Protein AF-A0A2C6LLH2-F1 (afdb_monomer_lite)

Organism: NCBI:txid1383067

Radius of gyration: 26.91 Å; chains: 1; bounding box: 59×20×76 Å

Structure (mmCIF, N/CA/C/O backbone):
data_AF-A0A2C6LLH2-F1
#
_entry.id   AF-A0A2C6LLH2-F1
#
loop_
_atom_site.group_PDB
_atom_site.id
_atom_site.type_symbol
_atom_site.label_atom_id
_atom_site.label_alt_id
_atom_site.label_comp_id
_atom_site.label_asym_id
_atom_site.label_entity_id
_atom_site.label_seq_id
_atom_site.pdbx_PDB_ins_code
_atom_site.Cartn_x
_atom_site.Cartn_y
_atom_site.Cartn_z
_atom_site.occupancy
_atom_site.B_iso_or_equiv
_atom_site.auth_seq_id
_atom_site.auth_comp_id
_atom_site.auth_asym_id
_atom_site.auth_atom_id
_atom_site.pdbx_PDB_model_num
ATOM 1 N N . MET A 1 1 ? 4.821 6.118 -1.926 1.00 81.25 1 MET A N 1
ATOM 2 C CA . MET A 1 1 ? 6.108 6.776 -2.250 1.00 81.25 1 MET A CA 1
ATOM 3 C C . MET A 1 1 ? 7.143 5.748 -2.694 1.00 81.25 1 MET A C 1
ATOM 5 O O . MET A 1 1 ? 7.519 5.775 -3.854 1.00 81.25 1 MET A O 1
ATOM 9 N N . THR A 1 2 ? 7.495 4.774 -1.849 1.00 89.88 2 THR A N 1
ATOM 10 C CA . THR A 1 2 ? 8.511 3.740 -2.135 1.00 89.88 2 THR A CA 1
ATOM 11 C C . THR A 1 2 ? 8.224 2.902 -3.383 1.00 89.88 2 THR A C 1
ATOM 13 O O . THR A 1 2 ? 9.113 2.727 -4.209 1.00 89.88 2 THR A O 1
ATOM 16 N N . THR A 1 3 ? 6.977 2.448 -3.575 1.00 90.44 3 THR A N 1
ATOM 17 C CA . THR A 1 3 ? 6.591 1.646 -4.750 1.00 90.44 3 THR A CA 1
ATOM 18 C C . THR A 1 3 ? 6.869 2.372 -6.066 1.00 90.44 3 THR A C 1
ATOM 20 O O . THR A 1 3 ? 7.446 1.786 -6.973 1.00 90.44 3 THR A O 1
ATOM 23 N N . LEU A 1 4 ? 6.521 3.660 -6.160 1.00 90.31 4 LEU A N 1
ATOM 24 C CA . LEU A 1 4 ? 6.743 4.461 -7.369 1.00 90.31 4 LEU A CA 1
ATOM 25 C C . LEU A 1 4 ? 8.233 4.618 -7.670 1.00 90.31 4 LEU A C 1
ATOM 27 O O . LEU A 1 4 ? 8.648 4.401 -8.802 1.00 90.31 4 LEU A O 1
ATOM 31 N N . THR A 1 5 ? 9.045 4.923 -6.654 1.00 93.88 5 THR A N 1
ATOM 32 C CA . THR A 1 5 ? 10.506 4.996 -6.796 1.00 93.88 5 THR A CA 1
ATOM 33 C C . THR A 1 5 ? 11.080 3.681 -7.318 1.00 93.88 5 THR A C 1
ATOM 35 O O . THR A 1 5 ? 11.935 3.681 -8.200 1.00 93.88 5 THR A O 1
ATOM 38 N N . MET A 1 6 ? 10.580 2.557 -6.808 1.00 92.31 6 MET A N 1
ATOM 39 C CA . MET A 1 6 ? 11.055 1.231 -7.182 1.00 92.31 6 MET A CA 1
ATOM 40 C C . MET A 1 6 ? 10.655 0.851 -8.615 1.00 92.31 6 MET A C 1
ATOM 42 O O . MET A 1 6 ? 11.479 0.328 -9.361 1.00 92.31 6 MET A O 1
ATOM 46 N N . VAL A 1 7 ? 9.425 1.177 -9.028 1.00 90.38 7 VAL A N 1
ATOM 47 C CA . VAL A 1 7 ? 8.947 0.978 -10.407 1.00 90.38 7 VAL A CA 1
ATOM 48 C C . VAL A 1 7 ? 9.741 1.838 -11.393 1.00 90.38 7 VAL A C 1
ATOM 50 O O . VAL A 1 7 ? 10.192 1.328 -12.413 1.00 90.38 7 VAL A O 1
ATOM 53 N N . ILE A 1 8 ? 9.982 3.114 -11.074 1.00 91.94 8 ILE A N 1
ATOM 54 C CA . ILE A 1 8 ? 10.772 4.021 -11.922 1.00 91.94 8 ILE A CA 1
ATOM 55 C C . ILE A 1 8 ? 12.224 3.533 -12.040 1.00 91.94 8 ILE A C 1
ATOM 57 O O . ILE A 1 8 ? 12.778 3.522 -13.136 1.00 91.94 8 ILE A O 1
ATOM 61 N N . GLY A 1 9 ? 12.830 3.075 -10.940 1.00 89.75 9 GLY A N 1
ATOM 62 C CA . GLY A 1 9 ? 14.197 2.545 -10.944 1.00 89.75 9 GLY A CA 1
ATOM 63 C C . GLY A 1 9 ? 14.359 1.242 -11.737 1.00 89.75 9 GLY A C 1
ATOM 64 O O . GLY A 1 9 ? 15.427 0.994 -12.290 1.00 89.75 9 GLY A O 1
ATOM 65 N N . MET A 1 10 ? 13.309 0.419 -11.829 1.00 89.38 10 MET A N 1
ATOM 66 C CA . MET A 1 10 ? 13.311 -0.824 -12.614 1.00 89.38 10 MET A CA 1
ATOM 67 C C . MET A 1 10 ? 12.827 -0.652 -14.057 1.00 89.38 10 MET A C 1
ATOM 69 O O . MET A 1 10 ? 13.000 -1.566 -14.862 1.00 89.38 10 MET A O 1
ATOM 73 N N . LEU A 1 11 ? 12.268 0.508 -14.403 1.00 88.75 11 LEU A N 1
ATOM 74 C CA . LEU A 1 11 ? 11.754 0.821 -15.734 1.00 88.75 11 LEU A CA 1
ATOM 75 C C . LEU A 1 11 ? 12.763 0.574 -16.877 1.00 88.75 11 LEU A C 1
ATOM 77 O O . LEU A 1 11 ? 1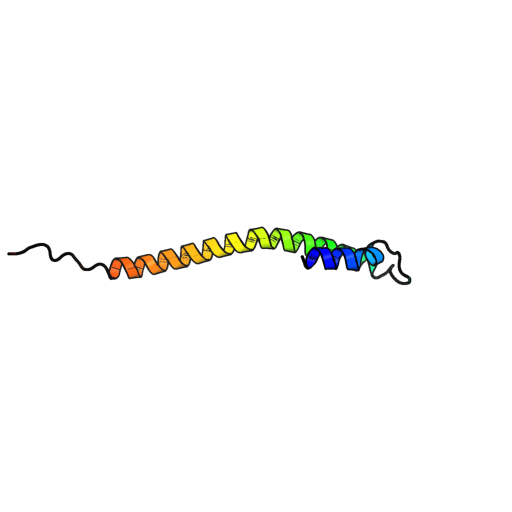2.370 -0.069 -17.850 1.00 88.75 11 LEU A O 1
ATOM 81 N N . PRO A 1 12 ? 14.051 0.989 -16.796 1.00 86.62 12 PRO A N 1
ATOM 82 C CA . PRO A 1 12 ? 14.996 0.736 -17.888 1.00 86.62 12 PRO A CA 1
ATOM 83 C C . PRO A 1 12 ? 15.284 -0.759 -18.088 1.00 86.62 12 PRO A C 1
ATOM 85 O O . PRO A 1 12 ? 15.366 -1.229 -19.221 1.00 86.62 12 PRO A O 1
ATOM 88 N N . THR A 1 13 ? 15.369 -1.524 -16.998 1.00 88.12 13 THR A N 1
ATOM 89 C CA . THR A 1 13 ? 15.566 -2.980 -17.039 1.00 88.12 13 THR A CA 1
ATOM 90 C C . THR A 1 13 ? 14.326 -3.699 -17.572 1.00 88.12 13 THR A C 1
ATOM 92 O O . THR A 1 13 ? 14.450 -4.653 -18.330 1.00 88.12 13 THR A O 1
ATOM 95 N N . ALA A 1 14 ? 13.123 -3.234 -17.221 1.00 84.81 14 ALA A N 1
ATOM 96 C CA . ALA A 1 14 ? 11.863 -3.797 -17.712 1.00 84.81 14 ALA A CA 1
ATOM 97 C C . ALA A 1 14 ? 11.645 -3.565 -19.221 1.00 84.81 14 ALA A C 1
ATOM 99 O O . ALA A 1 14 ? 10.938 -4.336 -19.869 1.00 84.81 14 ALA A O 1
ATOM 100 N N . LEU A 1 15 ? 12.262 -2.523 -19.781 1.00 85.88 15 LEU A N 1
ATOM 101 C CA . LEU A 1 15 ? 12.250 -2.210 -21.212 1.00 85.88 15 LEU A CA 1
ATOM 102 C C . LEU A 1 15 ? 13.428 -2.841 -21.978 1.00 85.88 15 LEU A C 1
ATOM 104 O O . LEU A 1 15 ? 13.608 -2.543 -23.155 1.00 85.88 15 LEU A O 1
ATOM 108 N N . SER A 1 16 ? 14.227 -3.700 -21.331 1.00 81.94 16 SER A N 1
ATOM 109 C CA . SER A 1 16 ? 15.412 -4.344 -21.919 1.00 81.94 16 SER A CA 1
ATOM 110 C C . SER A 1 16 ? 16.440 -3.359 -22.498 1.00 81.94 16 SER A C 1
ATOM 112 O O . SER A 1 16 ? 17.150 -3.684 -23.443 1.00 81.94 16 SER A O 1
ATOM 114 N N . LEU A 1 17 ? 16.533 -2.148 -21.938 1.00 81.62 17 LEU A N 1
ATOM 115 C CA . LEU A 1 17 ? 17.438 -1.095 -22.423 1.00 81.62 17 LEU A CA 1
ATOM 116 C C . LEU A 1 17 ? 18.893 -1.284 -21.957 1.00 81.62 17 LEU A C 1
ATOM 118 O O . LEU A 1 17 ? 19.758 -0.487 -22.312 1.00 81.62 17 LEU A O 1
ATOM 122 N N . THR A 1 18 ? 19.165 -2.293 -21.127 1.00 78.31 18 THR A N 1
ATOM 123 C CA . THR A 1 18 ? 20.477 -2.556 -20.522 1.00 78.31 18 THR A CA 1
ATOM 124 C C . THR A 1 18 ? 21.064 -3.886 -21.002 1.00 78.31 18 THR A C 1
ATOM 126 O O . THR A 1 18 ? 20.349 -4.875 -21.157 1.00 78.31 18 THR A O 1
ATOM 129 N N . ASP A 1 19 ? 22.380 -3.932 -21.229 1.00 77.94 19 ASP A N 1
ATOM 130 C CA . ASP A 1 19 ? 23.076 -5.163 -21.631 1.00 77.94 19 ASP A CA 1
ATOM 131 C C . ASP A 1 19 ? 22.896 -6.274 -20.584 1.00 77.94 19 ASP A C 1
ATOM 133 O O . ASP A 1 19 ? 23.042 -6.060 -19.377 1.00 77.94 19 ASP A O 1
ATOM 137 N N . GLY A 1 20 ? 22.550 -7.481 -21.043 1.00 78.25 20 GLY A N 1
ATOM 138 C CA . GLY A 1 20 ? 22.241 -8.615 -20.165 1.00 78.25 20 GLY A CA 1
ATOM 139 C C . GLY A 1 20 ? 20.880 -8.526 -19.460 1.00 78.25 20 GLY A C 1
ATOM 140 O O . GLY A 1 20 ? 20.617 -9.308 -18.537 1.00 78.25 20 GLY A O 1
ATOM 141 N N . ALA A 1 21 ? 20.004 -7.602 -19.876 1.00 78.56 21 ALA A N 1
ATOM 142 C CA . ALA A 1 21 ? 18.650 -7.488 -19.343 1.00 78.56 21 ALA A CA 1
ATOM 143 C C . ALA A 1 21 ? 17.732 -8.642 -19.748 1.00 78.56 21 ALA A C 1
ATOM 145 O O . ALA A 1 21 ? 16.794 -8.897 -19.009 1.00 78.56 21 ALA A O 1
ATOM 146 N N . GLU A 1 22 ? 18.004 -9.395 -20.820 1.00 79.19 22 GLU A N 1
ATOM 147 C CA . GLU A 1 22 ? 17.110 -10.456 -21.328 1.00 79.19 22 GLU A CA 1
ATOM 148 C C . GLU A 1 22 ? 16.606 -11.415 -20.234 1.00 79.19 22 GLU A C 1
ATOM 150 O O . GLU A 1 22 ? 15.413 -11.703 -20.150 1.00 79.19 22 GLU A O 1
ATOM 155 N N . ASN A 1 23 ? 17.489 -11.826 -19.318 1.00 82.44 23 ASN A N 1
ATOM 156 C CA . ASN A 1 23 ? 17.131 -12.705 -18.198 1.00 82.44 23 ASN A CA 1
ATOM 157 C C . ASN A 1 23 ? 16.441 -11.972 -17.031 1.00 82.44 23 ASN A C 1
ATOM 159 O O . ASN A 1 23 ? 15.730 -12.581 -16.233 1.00 82.44 23 ASN A O 1
ATOM 163 N N . ARG A 1 24 ? 16.663 -10.662 -16.895 1.00 85.44 24 ARG A N 1
ATOM 164 C CA . ARG A 1 24 ? 16.185 -9.827 -15.779 1.00 85.44 24 ARG A CA 1
ATOM 165 C C . ARG A 1 24 ? 14.885 -9.091 -16.105 1.00 85.44 24 ARG A C 1
ATOM 167 O O . ARG A 1 24 ? 14.155 -8.738 -15.181 1.00 85.44 24 ARG A O 1
ATOM 174 N N . THR A 1 25 ? 14.563 -8.908 -17.385 1.00 87.69 25 THR A N 1
ATOM 175 C CA . THR A 1 25 ? 13.348 -8.245 -17.868 1.00 87.69 25 THR A CA 1
ATOM 176 C C . THR A 1 25 ? 12.100 -8.952 -17.350 1.00 87.69 25 THR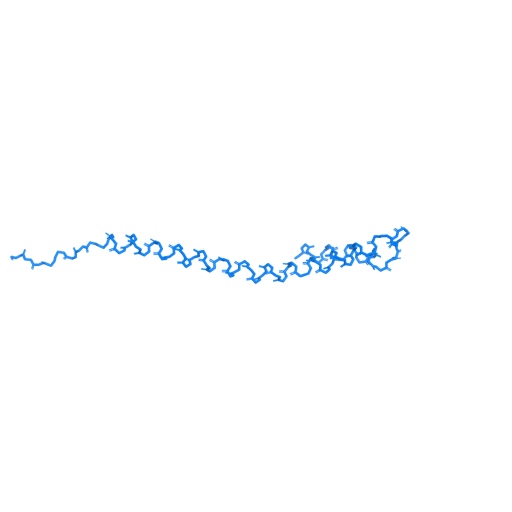 A C 1
ATOM 178 O O . THR A 1 25 ? 11.220 -8.308 -16.781 1.00 87.69 25 THR A O 1
ATOM 181 N N . GLY A 1 26 ? 12.044 -10.285 -17.459 1.00 88.81 26 GLY A N 1
ATOM 182 C CA . GLY A 1 26 ? 10.913 -11.070 -16.950 1.00 88.81 26 GLY A CA 1
ATOM 183 C C . GLY A 1 26 ? 10.720 -10.914 -15.438 1.00 88.81 26 GLY A C 1
ATOM 184 O O . GLY A 1 26 ? 9.606 -10.696 -14.966 1.00 88.81 26 GLY A O 1
ATOM 185 N N . MET A 1 27 ? 11.815 -10.934 -14.674 1.00 91.06 27 MET A N 1
ATOM 186 C CA . MET A 1 27 ? 11.783 -10.717 -13.225 1.00 91.06 27 MET A CA 1
ATOM 187 C C . MET A 1 27 ? 11.319 -9.296 -12.862 1.00 91.06 27 MET A C 1
ATOM 189 O O . MET A 1 27 ? 10.533 -9.130 -11.930 1.00 91.06 27 MET A O 1
ATOM 193 N N . ALA A 1 28 ? 11.756 -8.275 -13.607 1.00 91.19 28 ALA A N 1
ATOM 194 C CA . ALA A 1 28 ? 11.355 -6.886 -13.385 1.00 91.19 28 ALA A CA 1
ATOM 195 C C . ALA A 1 28 ? 9.843 -6.685 -13.582 1.00 91.19 28 ALA A C 1
ATOM 197 O O . ALA A 1 28 ? 9.196 -6.050 -12.749 1.00 91.19 28 ALA A O 1
ATOM 198 N N . TRP A 1 29 ? 9.255 -7.287 -14.621 1.00 91.81 29 TRP A N 1
ATOM 199 C CA . TRP A 1 29 ? 7.806 -7.234 -14.850 1.00 91.81 29 TRP A CA 1
ATOM 200 C C . TRP A 1 29 ? 6.999 -7.893 -13.727 1.00 91.81 29 TRP A C 1
ATOM 202 O O . TRP A 1 29 ? 6.000 -7.325 -13.280 1.00 91.81 29 TRP A O 1
ATOM 212 N N . VAL A 1 30 ? 7.457 -9.042 -13.217 1.00 94.12 30 VAL A N 1
ATOM 213 C CA . VAL A 1 30 ? 6.825 -9.717 -12.069 1.00 94.12 30 VAL A CA 1
ATOM 214 C C . VAL A 1 30 ? 6.845 -8.825 -10.826 1.00 94.12 30 VAL A C 1
ATOM 216 O O . VAL A 1 30 ? 5.828 -8.697 -10.143 1.00 94.12 30 VAL A O 1
ATOM 219 N N . LEU A 1 31 ? 7.973 -8.168 -10.545 1.00 92.75 31 LEU A N 1
ATOM 220 C CA . LEU A 1 31 ? 8.099 -7.268 -9.398 1.00 92.75 31 LEU A CA 1
ATOM 221 C C . LEU A 1 31 ? 7.202 -6.036 -9.531 1.00 92.75 31 LEU A C 1
ATOM 223 O O . LEU A 1 31 ? 6.511 -5.694 -8.577 1.00 92.75 31 LEU A O 1
ATOM 227 N N . ILE A 1 32 ? 7.171 -5.387 -10.698 1.00 93.25 32 ILE A N 1
ATOM 228 C CA . ILE A 1 32 ? 6.321 -4.209 -10.929 1.00 93.25 32 ILE A CA 1
ATOM 229 C C . ILE A 1 32 ? 4.849 -4.566 -10.698 1.00 93.25 32 ILE A C 1
ATOM 231 O O . ILE A 1 32 ? 4.165 -3.883 -9.934 1.00 93.25 32 ILE A O 1
ATOM 235 N N . GLY A 1 33 ? 4.377 -5.667 -11.291 1.00 93.69 33 GLY A N 1
ATOM 236 C CA . GLY A 1 33 ? 3.007 -6.139 -11.099 1.00 93.69 33 GLY A CA 1
ATOM 237 C C . GLY A 1 33 ? 2.704 -6.474 -9.638 1.00 93.69 33 GLY A C 1
ATOM 238 O O . GLY A 1 33 ? 1.726 -5.975 -9.083 1.00 93.69 33 GLY A O 1
ATOM 239 N N . GLY A 1 34 ? 3.580 -7.252 -8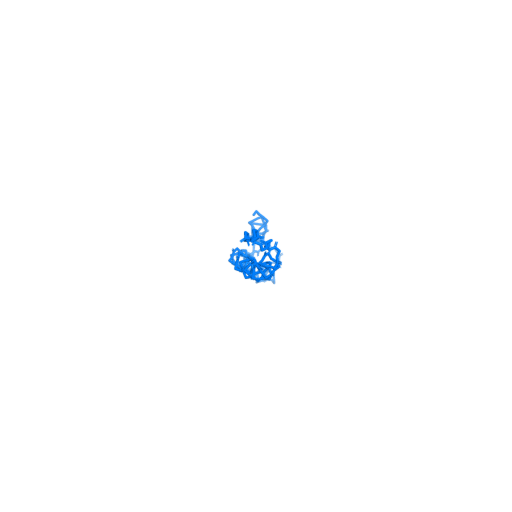.995 1.00 94.56 34 GLY A N 1
ATOM 240 C CA . GLY A 1 34 ? 3.416 -7.683 -7.606 1.00 94.56 34 GLY A CA 1
ATOM 241 C C . GLY A 1 34 ? 3.436 -6.532 -6.597 1.00 94.56 34 GLY A C 1
ATOM 242 O O . GLY A 1 34 ? 2.671 -6.531 -5.633 1.00 94.56 34 GLY A O 1
ATOM 243 N N . LEU A 1 35 ? 4.275 -5.519 -6.816 1.00 94.56 35 LEU A N 1
ATOM 244 C CA . LEU A 1 35 ? 4.345 -4.344 -5.948 1.00 94.56 35 LEU A CA 1
ATOM 245 C C . LEU A 1 35 ? 3.089 -3.476 -6.070 1.00 94.56 35 LEU A C 1
ATOM 247 O O . LEU A 1 35 ? 2.574 -2.994 -5.057 1.00 94.56 35 LEU A O 1
ATOM 251 N N . ILE A 1 36 ? 2.570 -3.295 -7.286 1.00 94.25 36 ILE A N 1
ATOM 252 C CA . ILE A 1 36 ? 1.320 -2.561 -7.510 1.00 94.25 36 ILE A CA 1
ATOM 253 C C . ILE A 1 36 ? 0.154 -3.321 -6.872 1.00 94.25 36 ILE A C 1
ATOM 255 O O . ILE A 1 36 ? -0.588 -2.738 -6.078 1.00 94.25 36 ILE A O 1
ATOM 259 N N . SER A 1 37 ? 0.029 -4.623 -7.147 1.00 95.25 37 SER A N 1
ATOM 260 C CA . SER A 1 37 ? -1.051 -5.442 -6.595 1.00 95.25 37 SER A CA 1
ATOM 261 C C . SER A 1 37 ? -0.988 -5.509 -5.073 1.00 95.25 37 SER A C 1
ATOM 263 O O . SER A 1 37 ? -2.016 -5.357 -4.426 1.00 95.25 37 SER A O 1
ATOM 265 N N . SER A 1 38 ? 0.203 -5.658 -4.485 1.00 94.62 38 SER A N 1
ATOM 266 C CA . SER A 1 38 ? 0.395 -5.660 -3.031 1.00 94.62 38 SER A CA 1
ATOM 267 C C . SER A 1 38 ? 0.027 -4.314 -2.410 1.00 94.62 38 SER A C 1
ATOM 269 O O . SER A 1 38 ? -0.653 -4.277 -1.388 1.00 94.62 38 SER A O 1
ATOM 271 N N . THR A 1 39 ? 0.381 -3.195 -3.049 1.00 94.50 39 THR A N 1
ATOM 272 C CA . THR A 1 39 ? 0.020 -1.859 -2.547 1.00 94.50 39 THR A CA 1
ATOM 273 C C . THR A 1 39 ? -1.498 -1.698 -2.481 1.00 94.50 39 THR A C 1
ATOM 275 O O . THR A 1 39 ? -2.030 -1.315 -1.440 1.00 94.50 39 THR A O 1
ATOM 278 N N . VAL A 1 40 ? -2.204 -2.044 -3.561 1.00 95.94 40 VAL A N 1
ATOM 279 C CA . VAL A 1 40 ? -3.672 -1.977 -3.599 1.00 95.94 40 VAL A CA 1
ATOM 280 C C . VAL A 1 40 ? -4.273 -2.958 -2.598 1.00 95.94 40 VAL A C 1
ATOM 282 O O . VAL A 1 40 ? -5.092 -2.564 -1.777 1.00 95.94 40 VAL A O 1
ATOM 285 N N . PHE A 1 41 ? -3.826 -4.212 -2.604 1.00 96.75 41 PHE A N 1
ATOM 286 C CA . PHE A 1 41 ? -4.327 -5.249 -1.708 1.00 96.75 41 PHE A CA 1
ATOM 287 C C . PHE A 1 41 ? -4.207 -4.835 -0.242 1.00 96.75 41 PHE A C 1
ATOM 289 O O . PHE A 1 41 ? -5.168 -4.929 0.512 1.00 96.75 41 PHE A O 1
ATOM 296 N N . THR A 1 42 ? -3.056 -4.298 0.153 1.00 95.56 42 THR A N 1
ATOM 297 C CA . THR A 1 42 ? -2.787 -3.904 1.537 1.00 95.56 42 THR A CA 1
ATOM 298 C C . THR A 1 42 ? -3.652 -2.718 1.972 1.00 95.56 42 THR A C 1
ATOM 300 O O . THR A 1 42 ? -4.138 -2.709 3.102 1.00 95.56 42 THR A O 1
ATOM 303 N N . LEU A 1 43 ? -3.927 -1.760 1.076 1.00 94.94 43 LEU A N 1
ATOM 304 C CA . LEU A 1 43 ? -4.858 -0.658 1.350 1.00 94.94 43 LEU A CA 1
ATOM 305 C C . LEU A 1 43 ? -6.279 -1.142 1.672 1.00 94.94 43 LEU A C 1
ATOM 307 O O . LEU A 1 43 ? -6.967 -0.480 2.442 1.00 94.94 43 LEU A O 1
ATOM 311 N N . PHE A 1 44 ? -6.707 -2.287 1.132 1.00 96.31 44 PHE A N 1
ATOM 312 C CA . PHE A 1 44 ? -8.001 -2.900 1.455 1.00 96.31 44 PHE A CA 1
ATOM 313 C C . PHE A 1 44 ? -7.927 -3.866 2.641 1.00 96.31 44 PHE A C 1
ATOM 315 O O . PHE A 1 44 ? -8.808 -3.871 3.496 1.00 96.31 44 PHE A O 1
ATOM 322 N N . VAL A 1 45 ? -6.881 -4.686 2.726 1.00 97.06 45 VAL A N 1
ATOM 323 C CA . VAL A 1 45 ? -6.774 -5.726 3.755 1.00 97.06 45 VAL A CA 1
ATOM 324 C C . VAL A 1 45 ? -6.516 -5.145 5.136 1.00 97.06 45 VAL A C 1
ATOM 326 O O . VAL A 1 45 ? -7.137 -5.597 6.094 1.00 97.06 45 VAL A O 1
ATOM 329 N N . ILE A 1 46 ? -5.657 -4.130 5.260 1.00 96.75 46 ILE A N 1
ATOM 330 C CA . ILE A 1 46 ? -5.384 -3.497 6.557 1.00 96.75 46 ILE A CA 1
ATOM 331 C C . ILE A 1 46 ? -6.666 -2.987 7.235 1.00 96.75 46 ILE A C 1
ATOM 333 O O . ILE A 1 46 ? -6.894 -3.383 8.379 1.00 96.75 46 ILE A O 1
ATOM 337 N N . PRO A 1 47 ? -7.516 -2.149 6.603 1.00 94.44 47 PRO A N 1
ATOM 338 C CA . PRO A 1 47 ? -8.714 -1.645 7.269 1.00 94.44 47 PRO A CA 1
ATOM 339 C C . PRO A 1 47 ? -9.697 -2.767 7.606 1.00 94.44 47 PRO A C 1
ATOM 341 O O . PRO A 1 47 ? -10.238 -2.776 8.708 1.00 94.44 47 PRO A O 1
ATOM 344 N N . VAL A 1 48 ? -9.873 -3.754 6.720 1.00 96.12 48 VAL A N 1
ATOM 345 C CA . VAL A 1 48 ? -10.737 -4.915 6.988 1.00 96.12 48 VAL A CA 1
ATOM 346 C C . VAL A 1 48 ? -10.261 -5.666 8.230 1.00 96.12 48 VAL A C 1
ATOM 348 O O . VAL A 1 48 ? -11.030 -5.869 9.167 1.00 96.12 48 VAL A O 1
ATOM 351 N N . VAL A 1 49 ? -8.977 -6.013 8.295 1.00 96.88 49 VAL A N 1
ATOM 352 C CA . VAL A 1 49 ? -8.403 -6.704 9.457 1.00 96.88 49 VAL A CA 1
ATOM 353 C C . VAL A 1 49 ? -8.527 -5.850 10.721 1.00 96.88 49 VAL A C 1
ATOM 355 O O . VAL A 1 49 ? -8.859 -6.378 11.781 1.00 96.88 49 VAL A O 1
ATOM 358 N N . TYR A 1 50 ? -8.325 -4.534 10.618 1.00 95.50 50 TYR A N 1
ATOM 359 C CA . TYR A 1 50 ? -8.453 -3.631 11.759 1.00 95.50 50 TYR A CA 1
ATOM 360 C C . TYR A 1 50 ? -9.880 -3.605 12.317 1.00 95.50 50 TYR A C 1
ATOM 362 O O . TYR A 1 50 ? -10.053 -3.731 13.526 1.00 95.50 50 TYR A O 1
ATOM 370 N N . THR A 1 51 ? -10.900 -3.523 11.455 1.00 94.00 51 THR A N 1
ATOM 371 C CA . THR A 1 51 ? -12.311 -3.563 11.889 1.00 94.00 51 THR A CA 1
ATOM 372 C C . THR A 1 51 ? -12.666 -4.878 12.580 1.00 94.00 51 THR A C 1
ATOM 374 O O . THR A 1 51 ? -13.277 -4.863 13.643 1.00 94.00 51 THR A O 1
ATOM 377 N N . ILE A 1 52 ? -12.190 -6.013 12.057 1.00 94.69 52 ILE A N 1
ATOM 378 C CA . ILE A 1 52 ? -12.420 -7.332 12.664 1.00 94.69 52 ILE A CA 1
ATOM 379 C C . ILE A 1 52 ? -11.820 -7.396 14.075 1.00 94.69 52 ILE A C 1
ATOM 381 O O . ILE A 1 52 ? -12.459 -7.885 15.011 1.00 94.69 52 ILE A O 1
ATOM 385 N N . ILE A 1 53 ? -10.588 -6.907 14.241 1.00 95.00 53 ILE A N 1
ATOM 386 C CA . ILE A 1 53 ? -9.907 -6.902 15.540 1.00 95.00 53 ILE A CA 1
ATOM 387 C C . ILE A 1 53 ? -10.602 -5.942 16.514 1.00 95.00 53 ILE A C 1
ATOM 389 O O . ILE A 1 53 ? -10.781 -6.291 17.686 1.00 95.00 53 ILE A O 1
ATOM 393 N N . ASP A 1 54 ? -11.002 -4.753 16.057 1.00 91.88 54 ASP A N 1
ATOM 394 C CA . ASP A 1 54 ? -11.655 -3.755 16.907 1.00 91.88 54 ASP A CA 1
ATOM 395 C C . ASP A 1 54 ? -13.045 -4.211 17.374 1.00 91.88 54 ASP A C 1
ATOM 397 O O . ASP A 1 54 ? -13.371 -4.099 18.560 1.00 91.88 54 ASP A O 1
ATOM 401 N N . ASP A 1 55 ? -13.824 -4.852 16.502 1.00 88.50 55 ASP A N 1
ATOM 402 C CA . ASP A 1 55 ? -15.110 -5.457 16.855 1.00 88.50 55 ASP A CA 1
ATOM 403 C C . ASP A 1 55 ? -14.943 -6.561 17.906 1.00 88.50 55 ASP A C 1
ATOM 405 O O . ASP A 1 55 ? -15.700 -6.643 18.884 1.00 88.50 55 ASP A O 1
ATOM 409 N N . TRP A 1 56 ? -13.907 -7.391 17.759 1.00 90.50 56 TRP A N 1
ATOM 410 C CA . TRP A 1 56 ? -13.615 -8.454 18.717 1.00 90.50 56 TRP A CA 1
ATOM 411 C C . TRP A 1 56 ? -13.200 -7.884 20.079 1.00 90.50 56 TRP A C 1
ATOM 413 O O . TRP A 1 56 ? -13.714 -8.312 21.122 1.00 90.50 56 TRP A O 1
ATOM 423 N N . LYS A 1 57 ? -12.339 -6.860 20.083 1.00 86.88 57 LYS A N 1
ATOM 424 C CA . LYS A 1 57 ? -11.914 -6.149 21.296 1.00 86.88 57 LYS A CA 1
ATOM 425 C C . LYS A 1 57 ? -13.096 -5.468 21.984 1.00 86.88 57 LYS A C 1
ATOM 427 O O . LYS A 1 57 ? -13.234 -5.569 23.204 1.00 86.88 57 LYS A O 1
ATOM 432 N N . THR A 1 58 ? -13.973 -4.817 21.226 1.00 82.44 58 THR A N 1
ATOM 433 C CA . THR A 1 58 ? -15.150 -4.106 21.744 1.00 82.44 58 THR A CA 1
ATOM 434 C C . THR A 1 58 ? -16.162 -5.067 22.358 1.00 82.44 58 THR A C 1
ATOM 436 O O . THR A 1 58 ? -16.668 -4.816 23.454 1.00 82.44 58 THR A O 1
ATOM 439 N N . LYS A 1 59 ? -16.400 -6.222 21.727 1.00 78.75 59 LYS A N 1
ATOM 440 C CA . LYS A 1 59 ? -17.274 -7.271 22.273 1.00 78.75 59 LYS A CA 1
ATOM 441 C C . LYS A 1 59 ? -16.739 -7.845 23.585 1.00 78.75 59 LYS A C 1
ATOM 443 O O . LYS A 1 59 ? -17.524 -8.185 24.473 1.00 78.75 59 LYS A O 1
ATOM 448 N N . TRP A 1 60 ? -15.418 -7.929 23.732 1.00 75.88 60 TRP A N 1
ATOM 449 C CA . TRP A 1 60 ? -14.792 -8.409 24.962 1.00 75.88 60 TRP A CA 1
ATOM 450 C C . TRP A 1 60 ? -14.774 -7.345 26.067 1.00 75.88 60 TRP A C 1
ATOM 452 O O . TRP A 1 60 ? -14.987 -7.673 27.234 1.00 75.88 60 TRP A O 1
ATOM 462 N N . ARG A 1 61 ? -14.598 -6.068 25.701 1.00 73.56 61 ARG A N 1
ATOM 463 C CA . ARG A 1 61 ? -14.606 -4.935 26.639 1.00 73.56 61 ARG A CA 1
ATOM 464 C C . ARG A 1 61 ? -16.005 -4.622 27.172 1.00 73.56 61 ARG A C 1
ATOM 466 O O . ARG A 1 61 ? -16.156 -4.486 28.379 1.00 73.56 61 ARG A O 1
ATOM 473 N N . ARG A 1 62 ? -17.047 -4.687 26.328 1.00 68.88 62 ARG A N 1
ATOM 474 C CA . ARG A 1 62 ? -18.456 -4.557 26.761 1.00 68.88 62 ARG A CA 1
ATOM 475 C C . ARG A 1 62 ? -18.837 -5.529 27.880 1.00 68.88 62 ARG A C 1
ATOM 477 O O . ARG A 1 62 ? -19.636 -5.173 28.737 1.00 68.88 62 ARG A O 1
ATOM 484 N N . ARG A 1 63 ? -18.264 -6.739 27.908 1.00 64.81 63 ARG A N 1
ATOM 485 C CA . ARG A 1 63 ? -18.508 -7.701 28.999 1.00 64.81 63 ARG A CA 1
ATOM 486 C C . ARG A 1 63 ? -17.901 -7.262 30.333 1.00 64.81 63 ARG A C 1
ATOM 488 O O . ARG A 1 63 ? -18.452 -7.621 31.363 1.00 64.81 63 ARG A O 1
ATOM 495 N N . LYS A 1 64 ? -16.796 -6.511 30.319 1.00 61.69 64 LYS A N 1
ATOM 496 C CA . LYS A 1 64 ? -16.162 -5.975 31.534 1.00 61.69 64 LYS A CA 1
ATOM 497 C C . LYS A 1 64 ? -16.857 -4.699 32.013 1.00 61.69 64 LYS A C 1
ATOM 499 O O . LYS A 1 64 ? -17.093 -4.561 33.205 1.00 61.69 64 LYS A O 1
ATOM 504 N N . ASP A 1 65 ? -17.264 -3.832 31.088 1.00 66.12 65 ASP A N 1
ATOM 505 C CA . ASP A 1 65 ? -17.891 -2.544 31.419 1.00 66.12 65 ASP A CA 1
ATOM 506 C C . ASP A 1 65 ? -19.320 -2.713 31.975 1.00 66.12 65 ASP A C 1
ATOM 508 O O . ASP A 1 65 ? -19.698 -2.029 32.919 1.00 66.12 65 ASP A O 1
ATOM 512 N N . LEU A 1 66 ? -20.098 -3.682 31.469 1.00 63.97 66 LEU A N 1
ATOM 513 C CA . LEU A 1 66 ? -21.424 -4.022 32.018 1.00 63.97 66 LEU A CA 1
ATOM 514 C C . LEU A 1 66 ? -21.355 -4.642 33.423 1.00 63.97 66 LEU A C 1
ATOM 516 O O .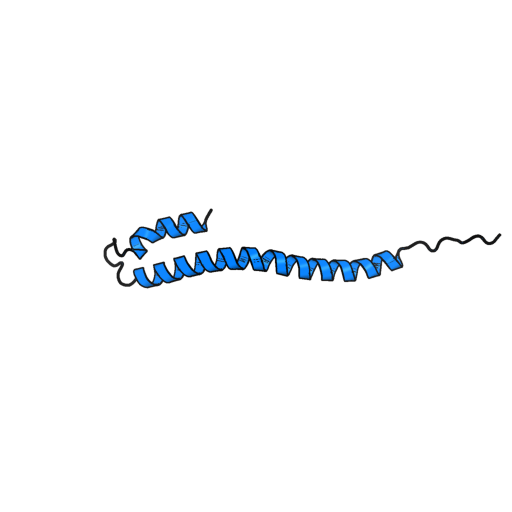 LEU A 1 66 ? -22.335 -4.603 34.159 1.00 63.97 66 LEU A O 1
ATOM 520 N N . GLN A 1 67 ? -20.209 -5.218 33.786 1.00 63.75 67 GLN A N 1
ATOM 521 C CA . GLN A 1 67 ? -19.967 -5.819 35.099 1.00 63.75 67 GLN A CA 1
ATOM 522 C C . GLN A 1 67 ? -19.468 -4.786 36.123 1.00 63.75 67 GLN A C 1
ATOM 524 O O . GLN A 1 67 ? -19.520 -5.041 37.321 1.00 63.75 67 GLN A O 1
ATOM 529 N N . ALA A 1 68 ? -19.013 -3.620 35.650 1.00 65.56 68 ALA A N 1
ATOM 530 C CA . ALA A 1 68 ? -18.533 -2.504 36.460 1.00 65.56 68 ALA A CA 1
ATOM 531 C C . ALA A 1 68 ? -19.603 -1.429 36.715 1.00 65.56 68 ALA A C 1
ATOM 533 O O . ALA A 1 68 ? -19.294 -0.413 37.336 1.00 65.56 68 ALA A O 1
ATOM 534 N N . LEU A 1 69 ? -20.841 -1.620 36.241 1.00 69.06 69 LEU A N 1
ATOM 535 C CA . LEU A 1 69 ? -21.935 -0.711 36.565 1.00 69.06 69 LEU A CA 1
ATOM 536 C C . LEU A 1 69 ? -22.234 -0.814 38.070 1.00 69.06 69 LEU A C 1
ATOM 538 O O . LEU A 1 69 ? -22.622 -1.892 38.529 1.00 69.06 69 LEU A O 1
ATOM 542 N N . PRO A 1 70 ? -22.082 0.280 38.842 1.00 66.50 70 PRO A N 1
ATOM 543 C CA . PRO A 1 70 ? -22.608 0.345 40.192 1.00 66.50 70 PRO A CA 1
ATOM 544 C C . PRO A 1 70 ? -24.116 0.158 40.072 1.00 66.50 70 PRO A C 1
ATOM 546 O O . PRO A 1 70 ? -24.787 0.937 39.389 1.00 66.50 70 PRO A O 1
ATOM 549 N N . VAL A 1 71 ? -24.636 -0.909 40.677 1.00 71.81 71 VAL A N 1
ATOM 550 C CA . VAL A 1 71 ? -26.078 -1.073 40.846 1.00 71.81 71 VAL A CA 1
ATOM 551 C C . VAL A 1 71 ? -26.543 0.196 41.556 1.00 71.81 71 VAL A C 1
ATOM 553 O O . VAL A 1 71 ? -26.004 0.490 42.626 1.00 71.81 71 VAL A O 1
ATOM 556 N N . PRO A 1 72 ? -27.456 0.994 40.974 1.00 69.38 72 PRO A N 1
ATOM 557 C CA . PRO A 1 72 ? -28.034 2.103 41.704 1.00 69.38 72 PRO A CA 1
ATOM 558 C C . PRO A 1 72 ? -28.620 1.502 42.976 1.00 69.38 72 PRO A C 1
ATOM 560 O O . PRO A 1 72 ? -29.482 0.625 42.884 1.00 69.38 72 PRO A O 1
ATOM 563 N N . GLU A 1 73 ? -28.107 1.915 44.137 1.00 66.62 73 GLU A N 1
ATOM 564 C CA . GLU A 1 73 ? -28.780 1.730 45.417 1.00 66.62 73 GLU A CA 1
ATOM 565 C C . GLU A 1 73 ? -30.127 2.440 45.286 1.00 66.62 73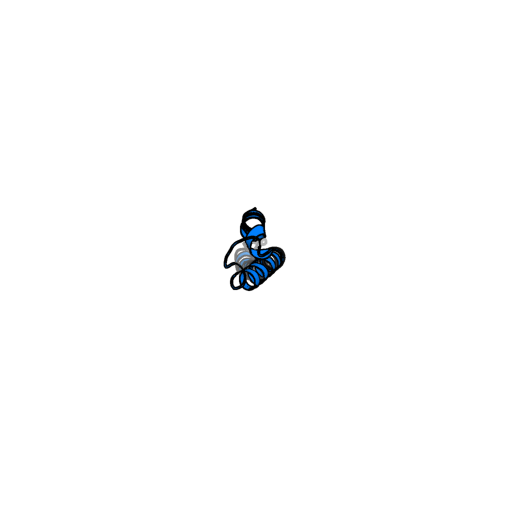 GLU A C 1
ATOM 567 O O . GLU A 1 73 ? -30.291 3.622 45.589 1.00 66.62 73 GLU A O 1
ATOM 572 N N . LEU A 1 74 ? -31.091 1.724 44.716 1.00 68.12 74 LEU A N 1
ATOM 573 C CA . LEU A 1 74 ? -32.488 2.070 44.763 1.00 68.12 74 LEU A CA 1
ATOM 574 C C . LEU A 1 74 ? -32.863 1.984 46.236 1.00 68.12 74 LEU A C 1
ATOM 576 O O . LEU A 1 74 ? -33.149 0.909 46.751 1.00 68.12 74 LEU A O 1
ATOM 580 N N . THR A 1 75 ? -32.795 3.137 46.897 1.00 62.88 75 THR A N 1
ATOM 581 C CA . THR A 1 75 ? -33.874 3.638 47.749 1.00 62.88 75 THR A CA 1
ATOM 582 C C . THR A 1 75 ? -34.675 2.540 48.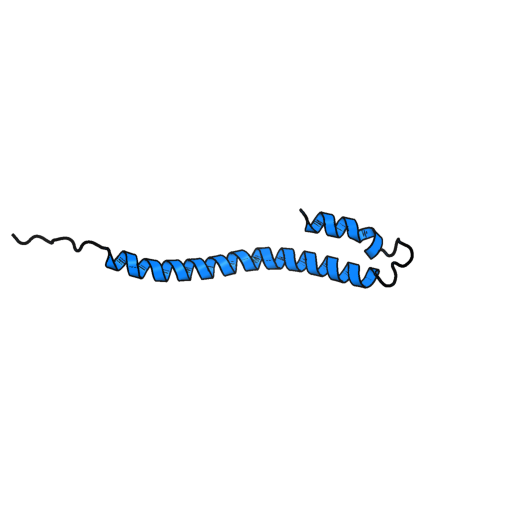453 1.00 62.88 75 THR A C 1
ATOM 584 O O . THR A 1 75 ? -35.745 2.153 47.991 1.00 62.88 75 THR A O 1
ATOM 587 N N . MET A 1 76 ? -34.160 2.093 49.590 1.00 57.06 76 MET A N 1
ATOM 588 C CA . MET A 1 76 ? -34.930 1.654 50.756 1.00 57.06 76 MET A CA 1
ATOM 589 C C . MET A 1 76 ? -34.136 2.231 51.942 1.00 57.06 76 MET A C 1
ATOM 591 O O . MET A 1 76 ? -33.037 1.759 52.210 1.00 57.06 76 MET A O 1
ATOM 595 N N . GLN A 1 77 ? -34.428 3.411 52.509 1.00 51.03 77 GLN A N 1
ATOM 596 C CA . GLN A 1 77 ? -35.662 3.752 53.239 1.00 51.03 77 GLN A CA 1
ATOM 597 C C . GLN A 1 77 ? -36.255 2.528 53.929 1.00 51.03 77 GLN A C 1
ATOM 599 O O . GLN A 1 77 ? -36.797 1.663 53.209 1.00 51.03 77 GLN A O 1
#

pLDDT: mean 84.35, std 11.65, range [51.03, 97.06]

Foldseek 3Di:
DVLVVLLVVCVCLLVVVDPPSPVVNVVSVVSNVVSVCCVVVCVVVVVVVVVVVVVVVVVVVVVVVVVPDDDPPPDDD

Sequence (77 aa):
MTTLTMVIGMLPTALSLTDGAENRTGMAWVLIGGLISSTVFTLFVIPVVYTIIDDWKTKWRRRKDLQALPVPELTMQ

Secondary structure (DSSP, 8-state):
-HHHHHHHHHHHHHTT-STTTHHHHHHHHHHHHHHHHHHHHHHHHHHHHHHHHHHHHHHHHHHHHTTSPPPP-----

InterPro domains:
  IPR001036 Acriflavin resistance protein [PF00873] (1-53)
  IPR001036 Acriflavin resistance protein [PTHR32063] (1-63)